Protein AF-R6YP04-F1 (afdb_monomer_lite)

pLDDT: mean 75.12, std 21.47, range [27.53, 94.69]

Radius of gyration: 27.22 Å; chains: 1; bounding box: 65×31×81 Å

Secondary structure (DSSP, 8-state):
------TT--TTTT-----SS----------HHHHHHHHHHHHHHHHHHHHTT---SS---HHHHHHHHHHHHT--HHHHHHHHT--HHHHHHHHTTSSPPPHHHHHHHHHHH---HHHHHHHHHHHHHHHHHH-HHHHHHHHHHHHHHT-

Structure (mmCIF, N/CA/C/O backbone):
data_AF-R6YP04-F1
#
_entry.id   AF-R6YP04-F1
#
lo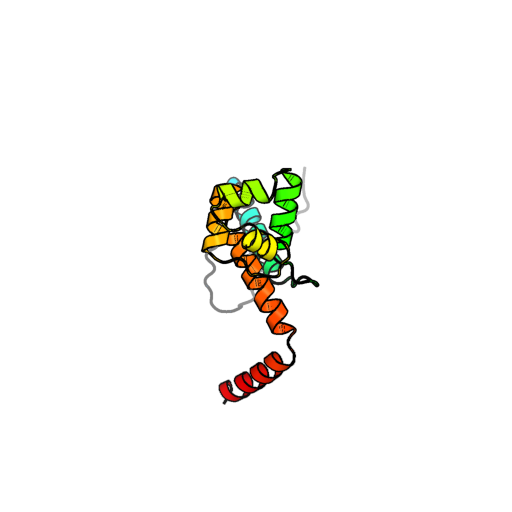op_
_atom_site.group_PDB
_atom_site.id
_atom_site.type_symbol
_atom_site.label_atom_id
_atom_site.label_alt_id
_atom_site.label_comp_id
_atom_site.label_asym_id
_atom_site.label_entity_id
_atom_site.label_seq_id
_atom_site.pdbx_PDB_ins_code
_atom_site.Cartn_x
_atom_site.Cartn_y
_atom_site.Cartn_z
_atom_site.occupancy
_atom_site.B_iso_or_equiv
_atom_site.auth_seq_id
_atom_site.auth_comp_id
_atom_site.auth_asym_id
_atom_site.auth_atom_id
_atom_site.pdbx_PDB_model_num
ATOM 1 N N . MET A 1 1 ? -36.489 -1.020 -59.071 1.00 30.81 1 MET A N 1
ATOM 2 C CA . MET A 1 1 ? -35.971 -0.433 -60.324 1.00 30.81 1 MET A CA 1
ATOM 3 C C . MET A 1 1 ? -34.600 0.175 -60.046 1.00 30.81 1 MET A C 1
ATOM 5 O O . MET A 1 1 ? -34.516 1.124 -59.290 1.00 30.81 1 MET A O 1
ATOM 9 N N . THR A 1 2 ? -33.528 -0.579 -60.293 1.00 27.62 2 THR A N 1
ATOM 10 C CA . THR A 1 2 ? -32.657 -0.498 -61.492 1.00 27.62 2 THR A CA 1
ATOM 11 C C . THR A 1 2 ? -31.482 0.481 -61.328 1.00 27.62 2 THR A C 1
ATOM 13 O O . THR A 1 2 ? -31.638 1.667 -61.558 1.00 27.62 2 THR A O 1
ATOM 16 N N . HIS A 1 3 ? -30.307 -0.091 -61.017 1.00 27.53 3 HIS A N 1
ATOM 17 C CA . HIS A 1 3 ? -29.003 0.137 -61.675 1.00 27.53 3 HIS A CA 1
ATOM 18 C C . HIS A 1 3 ? -28.338 1.518 -61.477 1.00 27.53 3 HIS A C 1
ATOM 20 O O . HIS A 1 3 ? -28.903 2.554 -61.779 1.00 27.53 3 HIS A O 1
ATOM 26 N N . LEU A 1 4 ? -27.086 1.577 -61.016 1.00 34.38 4 LEU A N 1
ATOM 27 C CA . LEU A 1 4 ? -25.935 1.380 -61.903 1.00 34.38 4 LEU A CA 1
ATOM 28 C C . LEU A 1 4 ? -24.802 0.591 -61.234 1.00 34.38 4 LEU A C 1
ATOM 30 O O . LEU A 1 4 ? -24.036 1.084 -60.412 1.00 34.38 4 LEU A O 1
ATOM 34 N N . ILE A 1 5 ? -24.685 -0.650 -61.689 1.00 39.88 5 ILE A N 1
ATOM 35 C CA . ILE A 1 5 ? -23.496 -1.487 -61.603 1.00 39.88 5 ILE A CA 1
ATOM 36 C C . ILE A 1 5 ? -22.453 -0.866 -62.541 1.00 39.88 5 ILE A C 1
ATOM 38 O O . ILE A 1 5 ? -22.710 -0.746 -63.743 1.00 39.88 5 ILE A O 1
ATOM 42 N N . ARG A 1 6 ? -21.263 -0.510 -62.038 1.00 33.97 6 ARG A N 1
ATOM 43 C CA . ARG A 1 6 ? -20.089 -0.383 -62.914 1.00 33.97 6 ARG A CA 1
ATOM 44 C C . ARG A 1 6 ? -19.765 -1.786 -63.430 1.00 33.97 6 ARG A C 1
ATOM 46 O O . ARG A 1 6 ? -19.166 -2.594 -62.729 1.00 33.97 6 ARG A O 1
ATOM 53 N N . LYS A 1 7 ? -20.254 -2.094 -64.635 1.00 39.22 7 LYS A N 1
ATOM 54 C CA . LYS A 1 7 ? -19.917 -3.312 -65.375 1.00 39.22 7 LYS A CA 1
ATOM 55 C C . LYS A 1 7 ? -18.410 -3.330 -65.629 1.00 39.22 7 LYS A C 1
ATOM 57 O O . LYS A 1 7 ? -17.893 -2.385 -66.217 1.00 39.22 7 LYS A O 1
ATOM 62 N N . GLY A 1 8 ? -17.755 -4.423 -65.244 1.00 42.66 8 GLY A N 1
ATOM 63 C CA . GLY A 1 8 ? -16.498 -4.831 -65.873 1.00 42.66 8 GLY A CA 1
ATOM 64 C C . GLY A 1 8 ? -15.267 -5.023 -64.991 1.00 42.66 8 GLY A C 1
ATOM 65 O O . GLY A 1 8 ? -14.195 -5.123 -65.567 1.00 42.66 8 GLY A O 1
ATOM 66 N N . MET A 1 9 ? -15.368 -5.109 -63.660 1.00 38.78 9 MET A N 1
ATOM 67 C CA . MET A 1 9 ? -14.216 -5.519 -62.838 1.00 38.78 9 MET A CA 1
ATOM 68 C C . MET A 1 9 ? -14.432 -6.943 -62.339 1.00 38.78 9 MET A C 1
ATOM 70 O O . MET A 1 9 ? -15.400 -7.222 -61.628 1.00 38.78 9 MET A O 1
ATOM 74 N N . THR A 1 10 ? -13.589 -7.864 -62.801 1.00 39.88 10 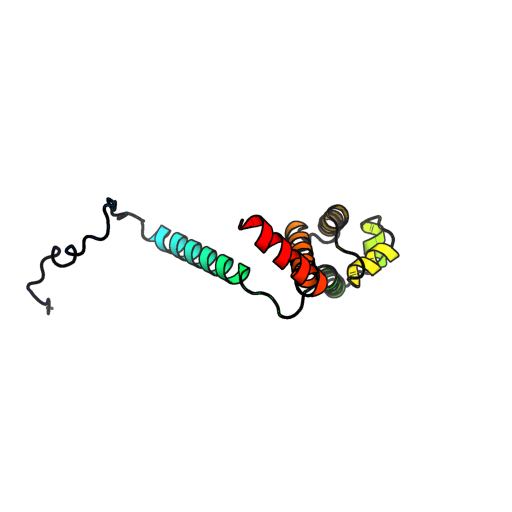THR A N 1
ATOM 75 C CA . THR A 1 10 ? -13.679 -9.264 -62.391 1.00 39.88 10 THR A CA 1
ATOM 76 C C . THR A 1 10 ? -13.115 -9.410 -60.975 1.00 39.88 10 THR A C 1
ATOM 78 O O . THR A 1 10 ? -12.146 -8.732 -60.636 1.00 39.88 10 THR A O 1
ATOM 81 N N . PRO A 1 11 ? -13.663 -10.299 -60.127 1.00 41.78 11 PRO A N 1
ATOM 82 C CA . PRO A 1 11 ? -13.203 -10.477 -58.741 1.00 41.78 11 PRO A CA 1
ATOM 83 C C . PRO A 1 11 ? -11.720 -10.869 -58.569 1.00 41.78 11 PRO A C 1
ATOM 85 O O . PRO A 1 11 ? -11.229 -10.935 -57.446 1.00 41.78 11 PRO A O 1
ATOM 88 N N . CYS A 1 12 ? -10.999 -11.131 -59.661 1.00 38.03 12 CYS A N 1
ATOM 89 C CA . CYS A 1 12 ? -9.583 -11.488 -59.668 1.00 38.03 12 CYS A CA 1
ATOM 90 C C . CYS A 1 12 ? -8.635 -10.276 -59.595 1.00 38.03 12 CYS A C 1
ATOM 92 O O . CYS A 1 12 ? -7.455 -10.459 -59.296 1.00 38.03 12 CYS A O 1
ATOM 94 N N . ASP A 1 13 ? -9.129 -9.050 -59.794 1.00 37.03 13 ASP A N 1
ATOM 95 C CA . ASP A 1 13 ? -8.279 -7.852 -59.896 1.00 37.03 13 ASP A CA 1
ATOM 96 C C . ASP A 1 13 ? -7.665 -7.399 -58.554 1.00 37.03 13 ASP A C 1
ATOM 98 O O . ASP A 1 13 ? -6.743 -6.588 -58.536 1.00 37.03 13 ASP A O 1
ATOM 102 N N . TYR A 1 14 ? -8.105 -7.960 -57.420 1.00 42.84 14 TYR A N 1
ATOM 103 C CA . TYR A 1 14 ? -7.534 -7.656 -56.097 1.00 42.84 14 TYR A CA 1
ATOM 104 C C . TYR A 1 14 ? -6.485 -8.658 -55.598 1.00 42.84 14 TYR A C 1
ATOM 106 O O . TYR A 1 14 ? -5.952 -8.493 -54.501 1.00 42.84 14 TYR A O 1
ATOM 114 N N . ILE A 1 15 ? -6.141 -9.678 -56.392 1.00 39.56 15 ILE A N 1
ATOM 115 C CA . ILE A 1 15 ? -5.141 -10.688 -56.011 1.00 39.56 15 ILE A CA 1
ATOM 116 C C . ILE A 1 15 ? -3.931 -10.617 -56.951 1.00 39.56 15 ILE A C 1
ATOM 118 O O . ILE A 1 15 ? -3.460 -11.619 -57.477 1.00 39.56 15 ILE A O 1
ATOM 122 N N . CYS A 1 16 ? -3.378 -9.422 -57.155 1.00 39.56 16 CYS A N 1
ATOM 123 C CA . CYS A 1 16 ? -2.003 -9.285 -57.633 1.00 39.56 16 CYS A CA 1
ATOM 124 C C . CYS A 1 16 ? -1.216 -8.393 -56.676 1.00 39.56 16 CYS A C 1
ATOM 126 O O . CYS A 1 16 ? -1.018 -7.201 -56.874 1.00 39.56 16 CYS A O 1
ATOM 128 N N . GLY A 1 17 ? -0.800 -9.021 -55.585 1.00 35.31 17 GLY A N 1
ATOM 129 C CA . GLY A 1 17 ? 0.088 -8.462 -54.584 1.00 35.31 17 GLY A CA 1
ATOM 130 C C . GLY A 1 17 ? 0.558 -9.598 -53.697 1.00 35.31 17 GLY A C 1
ATOM 131 O O . GLY A 1 17 ? 0.106 -9.727 -52.565 1.00 35.31 17 GLY A O 1
ATOM 132 N N . LYS A 1 18 ? 1.409 -10.480 -54.238 1.00 44.38 18 LYS A N 1
ATOM 133 C CA . LYS A 1 18 ? 2.114 -11.499 -53.452 1.00 44.38 18 LYS A CA 1
ATOM 134 C C . LYS A 1 18 ? 2.902 -10.800 -52.338 1.00 44.38 18 LYS A C 1
ATOM 136 O O . LYS A 1 18 ? 4.043 -10.406 -52.547 1.00 44.38 18 LYS A O 1
ATOM 141 N N . GLN A 1 19 ? 2.328 -10.699 -51.147 1.00 36.69 19 GLN A N 1
ATOM 142 C CA . GLN A 1 19 ? 3.108 -10.603 -49.922 1.00 36.69 19 GLN A CA 1
ATOM 143 C C . GLN A 1 19 ? 3.126 -11.991 -49.291 1.00 36.69 19 GLN A C 1
ATOM 145 O O . GLN A 1 19 ? 2.153 -12.441 -48.698 1.00 36.69 19 GLN A O 1
ATOM 150 N N . GLY A 1 20 ? 4.238 -12.687 -49.534 1.00 37.84 20 GLY A N 1
ATOM 151 C CA . GLY A 1 20 ? 4.759 -13.761 -48.692 1.00 37.84 20 GLY A CA 1
ATOM 152 C C . GLY A 1 20 ? 3.798 -14.885 -48.313 1.00 37.84 20 GLY A C 1
ATOM 153 O O . GLY A 1 20 ? 3.312 -14.906 -47.196 1.00 37.84 20 GLY A O 1
ATOM 154 N N . GLY A 1 21 ? 3.624 -15.870 -49.198 1.00 35.62 21 GLY A N 1
ATOM 155 C CA . GLY A 1 21 ? 3.652 -17.299 -48.835 1.00 35.62 21 GLY A CA 1
ATOM 156 C C . GLY A 1 21 ? 2.749 -17.852 -47.720 1.00 35.62 21 GLY A C 1
ATOM 157 O O . GLY A 1 21 ? 2.973 -18.991 -47.324 1.00 35.62 21 GLY A O 1
ATOM 158 N N . VAL A 1 22 ? 1.746 -17.134 -47.219 1.00 35.97 22 VAL A N 1
ATOM 159 C CA . VAL A 1 22 ? 0.785 -17.670 -46.247 1.00 35.97 22 VAL A CA 1
ATOM 160 C C . VAL A 1 22 ? -0.527 -18.004 -46.947 1.00 35.97 22 VAL A C 1
ATOM 162 O O . VAL A 1 22 ? -1.176 -17.161 -47.566 1.00 35.97 22 VAL A O 1
ATOM 165 N N . ARG A 1 23 ? -0.911 -19.280 -46.881 1.00 32.84 23 ARG A N 1
ATOM 166 C CA . ARG A 1 23 ? -2.220 -19.765 -47.321 1.00 32.84 23 ARG A CA 1
ATOM 167 C C . ARG A 1 23 ? -3.271 -19.180 -46.379 1.00 32.84 23 ARG A C 1
ATOM 169 O O . ARG A 1 23 ? -3.446 -19.676 -45.271 1.00 32.84 23 ARG A O 1
ATOM 176 N N . TRP A 1 24 ? -3.948 -18.120 -46.805 1.00 36.69 24 TRP A N 1
ATOM 177 C CA . TRP A 1 24 ? -5.098 -17.590 -46.080 1.00 36.69 24 TRP A CA 1
ATOM 178 C C . TRP A 1 24 ? -6.276 -18.542 -46.282 1.00 36.69 24 TRP A C 1
ATOM 180 O O . TRP A 1 24 ? -6.877 -18.582 -47.354 1.00 36.69 24 TRP A O 1
ATOM 190 N N . SER A 1 25 ? -6.601 -19.333 -45.262 1.00 35.09 25 SER A N 1
ATOM 191 C CA . SER A 1 25 ? -7.936 -19.916 -45.169 1.00 35.09 25 SER A CA 1
ATOM 192 C C . SER A 1 25 ? -8.897 -18.764 -44.905 1.00 35.09 25 SER A C 1
ATOM 194 O O . SER A 1 25 ? -8.838 -18.130 -43.853 1.00 35.09 25 SER A O 1
ATOM 196 N N . PHE A 1 26 ? -9.728 -18.452 -45.896 1.00 38.81 26 PHE A N 1
ATOM 197 C CA . PHE A 1 26 ? -10.812 -17.488 -45.776 1.00 38.81 26 PHE A CA 1
ATOM 198 C C . PHE A 1 26 ? -11.734 -17.988 -44.652 1.00 38.81 26 PHE A C 1
ATOM 200 O O . PHE A 1 26 ? -12.423 -18.991 -44.815 1.00 38.81 26 PHE A O 1
ATOM 207 N N . ILE A 1 27 ? -11.693 -17.353 -43.476 1.00 45.25 27 ILE A N 1
ATOM 208 C CA . ILE A 1 27 ? -12.643 -17.615 -42.387 1.00 45.25 27 ILE A CA 1
ATOM 209 C C . ILE A 1 27 ? -13.961 -16.935 -42.786 1.00 45.25 27 ILE A C 1
ATOM 211 O O . ILE A 1 27 ? -14.367 -15.939 -42.198 1.00 45.25 27 ILE A O 1
ATOM 215 N N . THR A 1 28 ? -14.603 -17.401 -43.854 1.00 50.16 28 THR A N 1
ATOM 216 C CA . THR A 1 28 ? -16.004 -17.075 -44.129 1.00 50.16 28 THR A CA 1
ATOM 217 C C . THR A 1 28 ? -16.821 -18.209 -43.572 1.00 50.16 28 THR A C 1
ATOM 219 O O . THR A 1 28 ? -16.953 -19.223 -44.238 1.00 50.16 28 THR A O 1
ATOM 222 N N . ASP A 1 29 ? -17.198 -18.067 -42.304 1.00 55.16 29 ASP A N 1
ATOM 223 C CA . ASP A 1 29 ? -18.457 -18.539 -41.710 1.00 55.16 29 ASP A CA 1
ATOM 224 C C . ASP A 1 29 ? -18.402 -18.233 -40.206 1.00 55.16 29 ASP A C 1
ATOM 226 O O . ASP A 1 29 ? -18.456 -19.107 -39.340 1.00 55.16 29 ASP A O 1
ATOM 230 N N . ILE A 1 30 ? -18.220 -16.951 -39.874 1.00 52.31 30 ILE A N 1
ATOM 231 C CA . ILE A 1 30 ? -18.537 -16.469 -38.530 1.00 52.31 30 ILE A CA 1
ATOM 232 C C . ILE A 1 30 ? -19.999 -16.029 -38.616 1.00 52.31 30 ILE A C 1
ATOM 234 O O . ILE A 1 30 ? -20.275 -15.065 -39.332 1.00 52.31 30 ILE A O 1
ATOM 238 N N . PRO A 1 31 ? -20.936 -16.732 -37.961 1.00 60.09 31 PRO A N 1
ATOM 239 C CA . PRO A 1 31 ? -22.339 -16.354 -38.017 1.00 60.09 31 PRO A CA 1
ATOM 240 C C . PRO A 1 31 ? -22.503 -14.961 -37.379 1.00 60.09 31 PRO A C 1
ATOM 242 O O . PRO A 1 31 ? -21.755 -14.600 -36.462 1.00 60.09 31 PRO A O 1
ATOM 245 N N . GLU A 1 32 ? -23.396 -14.131 -37.931 1.00 60.06 32 GLU A N 1
ATOM 246 C CA . GLU A 1 32 ? -23.495 -12.693 -37.608 1.00 60.06 32 GLU A CA 1
ATOM 247 C C . GLU A 1 32 ? 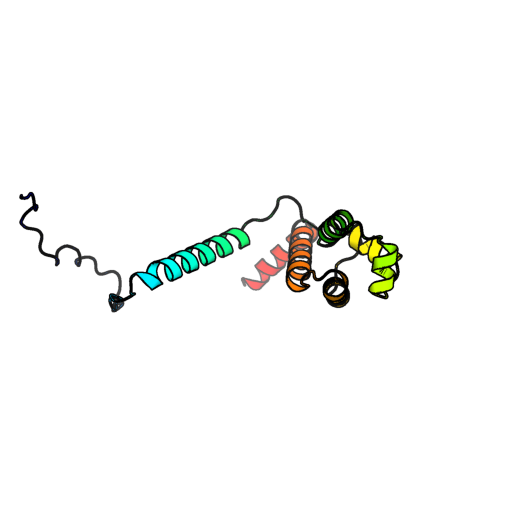-23.682 -12.425 -36.100 1.00 60.06 32 GLU A C 1
ATOM 249 O O . GLU A 1 32 ? -23.207 -11.411 -35.582 1.00 60.06 32 GLU A O 1
ATOM 254 N N . ASP A 1 33 ? -24.262 -13.381 -35.366 1.00 62.91 33 ASP A N 1
ATOM 255 C CA . ASP A 1 33 ? -24.427 -13.371 -33.907 1.00 62.91 33 ASP A CA 1
ATOM 256 C C . ASP A 1 33 ? -23.093 -13.382 -33.137 1.00 62.91 33 ASP A C 1
ATOM 258 O O . ASP A 1 33 ? -23.001 -12.817 -32.046 1.00 62.91 33 ASP A O 1
ATOM 262 N N . LYS A 1 34 ? -22.030 -13.963 -33.707 1.00 57.81 34 LYS A N 1
ATOM 263 C CA . LYS A 1 34 ? -20.695 -14.046 -33.085 1.00 57.81 34 LYS A CA 1
ATOM 264 C C . LYS A 1 34 ? -19.756 -12.921 -33.502 1.00 57.81 34 LYS A C 1
ATOM 266 O O . LYS A 1 34 ? -18.743 -12.701 -32.830 1.00 57.81 34 LYS A O 1
ATOM 271 N N . VAL A 1 35 ? -20.076 -12.183 -34.566 1.00 62.66 35 VAL A N 1
ATOM 272 C CA . VAL A 1 35 ? -19.261 -11.057 -35.055 1.00 62.66 35 VAL A CA 1
ATOM 273 C C . VAL A 1 35 ? -19.182 -9.957 -33.998 1.00 62.66 35 VAL A C 1
ATOM 275 O O . VAL A 1 35 ? -18.092 -9.471 -33.699 1.00 62.66 35 VAL A O 1
ATOM 278 N N . LEU A 1 36 ? -20.304 -9.633 -33.347 1.00 61.59 36 LEU A N 1
ATOM 279 C CA . LEU A 1 36 ? -20.355 -8.654 -32.253 1.00 61.59 36 LEU A CA 1
ATOM 280 C C . LEU A 1 36 ? -19.556 -9.113 -31.021 1.00 61.59 36 LEU A C 1
ATOM 282 O O . LEU A 1 36 ? -18.872 -8.308 -30.381 1.00 61.59 36 LEU A O 1
ATOM 286 N N . THR A 1 37 ? -19.572 -10.411 -30.703 1.00 62.56 37 THR A N 1
ATOM 287 C CA . THR A 1 37 ? -18.788 -10.983 -29.595 1.00 62.56 37 THR A CA 1
ATOM 288 C C . THR A 1 37 ? -17.288 -10.955 -29.885 1.00 62.56 37 THR A C 1
ATOM 290 O O . THR A 1 37 ? -16.484 -10.674 -29.001 1.00 62.56 37 THR A O 1
ATOM 293 N N . LEU A 1 38 ? -16.886 -11.209 -31.130 1.00 63.41 38 LEU A N 1
ATOM 294 C CA . LEU A 1 38 ? -15.486 -11.136 -31.538 1.00 63.41 38 LEU A CA 1
ATOM 295 C C . LEU A 1 38 ? -14.996 -9.688 -31.602 1.00 63.41 38 LEU A C 1
ATOM 297 O O . LEU A 1 38 ? -13.957 -9.395 -31.017 1.00 63.41 38 LEU A O 1
ATOM 301 N N . HIS A 1 39 ? -15.754 -8.770 -32.211 1.00 64.00 39 HIS A N 1
ATOM 302 C CA . HIS A 1 39 ? -15.427 -7.338 -32.229 1.00 64.00 39 HIS A CA 1
ATOM 303 C C . HIS A 1 39 ? -15.273 -6.768 -30.817 1.00 64.00 39 HIS A C 1
ATOM 305 O O . HIS A 1 39 ? -14.266 -6.128 -30.523 1.00 64.00 39 HIS A O 1
ATOM 311 N N . SER A 1 40 ? -16.219 -7.045 -29.915 1.00 63.16 40 SER A N 1
ATOM 312 C CA . SER A 1 40 ? -16.119 -6.603 -28.517 1.00 63.16 40 SER A CA 1
ATOM 313 C C . SER A 1 40 ? -14.915 -7.216 -27.792 1.00 63.16 40 SER A C 1
ATOM 315 O O . SER A 1 40 ? -14.241 -6.523 -27.031 1.00 63.16 40 SER A O 1
ATOM 317 N N . LYS A 1 41 ? -14.565 -8.479 -28.070 1.00 67.75 41 LYS A N 1
ATOM 318 C CA . LYS A 1 41 ? -13.371 -9.135 -27.513 1.00 67.75 41 LYS A CA 1
ATOM 319 C C . LYS A 1 41 ? -12.064 -8.530 -28.041 1.00 67.75 41 LYS A C 1
ATOM 321 O O . LYS A 1 41 ? -11.132 -8.343 -27.260 1.00 67.75 41 LYS A O 1
ATOM 326 N N . PHE A 1 42 ? -11.999 -8.193 -29.330 1.00 68.06 42 PHE A N 1
ATOM 327 C CA . PHE A 1 42 ? -10.858 -7.499 -29.938 1.00 68.06 42 PHE A CA 1
ATOM 328 C C . PHE A 1 42 ? -10.695 -6.084 -29.378 1.00 68.06 42 PHE A C 1
ATOM 330 O O . PHE A 1 42 ? -9.608 -5.740 -28.917 1.00 68.06 42 PHE A O 1
ATOM 337 N N . ILE A 1 43 ? -11.783 -5.313 -29.303 1.00 67.38 43 ILE A N 1
ATOM 338 C CA . ILE A 1 43 ? -11.775 -3.971 -28.709 1.00 67.38 43 ILE A CA 1
ATOM 339 C C . ILE A 1 43 ? -11.343 -4.037 -27.237 1.00 67.38 43 ILE A C 1
ATOM 341 O O . ILE A 1 43 ? -10.472 -3.276 -26.816 1.00 67.38 43 ILE A O 1
ATOM 345 N N . ASN A 1 44 ? -11.853 -4.992 -26.453 1.00 66.25 44 ASN A N 1
ATOM 346 C CA . ASN A 1 44 ? -11.427 -5.165 -25.062 1.00 66.25 44 ASN A CA 1
ATOM 347 C C . ASN A 1 44 ? -9.948 -5.566 -24.935 1.00 66.25 44 ASN A C 1
ATOM 349 O O . ASN A 1 44 ? -9.282 -5.130 -23.994 1.00 66.25 44 ASN A O 1
ATOM 353 N N . MET A 1 45 ? -9.405 -6.362 -25.861 1.00 60.28 45 MET A N 1
ATOM 354 C CA . MET A 1 45 ? -7.973 -6.685 -25.885 1.00 60.28 45 MET A CA 1
ATOM 355 C C . MET A 1 45 ? -7.109 -5.460 -26.201 1.00 60.28 45 MET A C 1
ATOM 357 O O . MET A 1 45 ? -6.117 -5.224 -25.512 1.00 60.28 45 MET A O 1
ATOM 361 N N . GLU A 1 46 ? -7.484 -4.651 -27.191 1.00 61.41 46 GLU A N 1
ATOM 362 C CA . GLU A 1 46 ? -6.742 -3.438 -27.553 1.00 61.41 46 GLU A CA 1
ATOM 363 C C . GLU A 1 46 ? -6.814 -2.365 -26.463 1.00 61.41 46 GLU A C 1
ATOM 365 O O . GLU A 1 46 ? -5.797 -1.750 -26.130 1.00 61.41 46 GLU A O 1
ATOM 370 N N . ILE A 1 47 ? -7.982 -2.186 -25.840 1.00 64.50 47 ILE A N 1
ATOM 371 C CA . ILE A 1 47 ? -8.156 -1.279 -24.701 1.00 64.50 47 ILE A CA 1
ATOM 372 C C . ILE A 1 47 ? -7.284 -1.724 -23.525 1.00 64.50 47 ILE A C 1
ATOM 374 O O . ILE A 1 47 ? -6.597 -0.891 -22.932 1.00 64.50 47 ILE A O 1
ATOM 378 N N . ASN A 1 48 ? -7.263 -3.020 -23.194 1.00 60.56 48 ASN A N 1
ATOM 379 C CA . ASN A 1 48 ? -6.402 -3.531 -22.126 1.00 60.56 48 ASN A CA 1
ATOM 380 C C . ASN A 1 48 ? -4.919 -3.322 -22.451 1.00 60.56 48 ASN A C 1
ATOM 382 O O . ASN A 1 48 ? -4.185 -2.799 -21.616 1.00 60.56 48 ASN A O 1
ATOM 386 N N . LYS A 1 49 ? -4.499 -3.606 -23.689 1.00 57.88 49 LYS A N 1
ATOM 387 C CA . LYS A 1 49 ? -3.123 -3.378 -24.154 1.00 57.88 49 LYS A CA 1
ATOM 388 C C . LYS A 1 49 ? -2.712 -1.903 -24.074 1.00 57.88 49 LYS A C 1
ATOM 390 O O . LYS A 1 49 ? -1.579 -1.597 -23.711 1.00 57.88 49 LYS A O 1
ATOM 395 N N . LYS A 1 50 ? -3.627 -0.976 -24.375 1.00 54.03 50 LYS A N 1
ATOM 396 C CA . LYS A 1 50 ? -3.374 0.469 -24.279 1.00 54.03 50 LYS A CA 1
ATOM 397 C C . LYS A 1 50 ? -3.333 0.956 -22.826 1.00 54.03 50 LYS A C 1
ATOM 399 O O . LYS A 1 50 ? -2.486 1.781 -22.499 1.00 54.03 50 LYS A O 1
ATOM 404 N N . LYS A 1 51 ? -4.176 0.406 -21.942 1.00 57.41 51 LYS A N 1
ATOM 405 C CA . LYS A 1 51 ? -4.141 0.677 -20.491 1.00 57.41 51 LYS A CA 1
ATOM 406 C C . LYS A 1 51 ? -2.827 0.239 -19.835 1.00 57.41 51 LYS A C 1
ATOM 408 O O . LYS A 1 51 ? -2.411 0.859 -18.862 1.00 57.41 51 LYS A O 1
ATOM 413 N N . GLU A 1 52 ? -2.157 -0.788 -20.358 1.00 57.31 52 GLU A N 1
ATOM 414 C CA . GLU A 1 52 ? -0.881 -1.265 -19.803 1.00 57.31 52 GLU A CA 1
ATOM 415 C C . GLU A 1 52 ? 0.309 -0.325 -20.083 1.00 57.31 52 GLU A C 1
ATOM 417 O O . GLU A 1 52 ? 1.306 -0.392 -19.369 1.00 57.31 52 GLU A O 1
ATOM 422 N N . ASN A 1 53 ? 0.196 0.589 -21.057 1.00 56.91 53 ASN A N 1
ATOM 423 C CA . ASN A 1 53 ? 1.269 1.516 -21.454 1.00 56.91 53 ASN A CA 1
ATOM 424 C C . ASN A 1 53 ? 1.101 2.954 -20.932 1.00 56.91 53 ASN A C 1
ATOM 426 O O . ASN A 1 53 ? 1.903 3.827 -21.256 1.00 56.91 53 ASN A O 1
ATOM 430 N N . LEU A 1 54 ? 0.069 3.221 -20.131 1.00 64.56 54 LEU A N 1
ATOM 431 C CA . LEU A 1 54 ? -0.123 4.523 -19.498 1.00 64.56 54 LEU A CA 1
ATOM 432 C C . LEU A 1 54 ? 0.608 4.529 -18.154 1.00 64.56 54 LEU A C 1
ATOM 434 O O . LEU A 1 54 ? 0.170 3.894 -17.194 1.00 64.56 54 LEU A O 1
ATOM 438 N N . THR A 1 55 ? 1.736 5.233 -18.081 1.00 64.31 55 THR A N 1
ATOM 439 C CA . THR A 1 55 ? 2.390 5.534 -16.805 1.00 64.31 55 THR A CA 1
ATOM 440 C C . THR A 1 55 ? 1.697 6.742 -16.174 1.00 64.31 55 THR A C 1
ATOM 442 O O . THR A 1 55 ? 1.772 7.827 -16.758 1.00 64.31 55 THR A O 1
ATOM 445 N N . PRO A 1 56 ? 0.994 6.592 -15.036 1.00 66.19 56 PRO A N 1
ATOM 446 C CA . PRO A 1 56 ? 0.444 7.736 -14.319 1.00 66.19 56 PRO A CA 1
ATOM 447 C C . PRO A 1 56 ? 1.572 8.692 -13.911 1.00 66.19 56 PRO A C 1
ATOM 449 O O . PRO A 1 56 ? 2.680 8.256 -13.609 1.00 66.19 56 PRO A O 1
ATOM 452 N N . ALA A 1 57 ? 1.283 9.995 -13.924 1.00 66.81 57 ALA A N 1
ATOM 453 C CA . ALA A 1 57 ? 2.249 11.029 -13.548 1.00 66.81 57 ALA A CA 1
ATOM 454 C C . ALA A 1 57 ? 2.616 10.986 -12.055 1.00 66.81 57 ALA A C 1
ATOM 456 O O . ALA A 1 57 ? 3.669 11.486 -11.677 1.00 66.81 57 ALA A O 1
ATOM 457 N N . PHE A 1 58 ? 1.757 10.379 -11.229 1.00 73.62 58 PHE A N 1
ATOM 458 C CA . PHE A 1 58 ? 1.973 10.189 -9.801 1.00 73.62 58 PHE A CA 1
ATOM 459 C C . PHE A 1 58 ? 1.816 8.706 -9.444 1.00 73.62 58 PHE A C 1
ATOM 461 O O . PHE A 1 58 ? 0.811 8.096 -9.832 1.00 73.62 58 PHE A O 1
ATOM 468 N N . PRO A 1 59 ? 2.779 8.112 -8.718 1.00 77.62 59 PRO A N 1
ATOM 469 C CA . PRO A 1 59 ? 2.678 6.734 -8.272 1.00 77.62 59 PRO A CA 1
ATOM 470 C C . PRO A 1 59 ? 1.622 6.628 -7.167 1.00 77.62 59 PRO A C 1
ATOM 472 O O . PRO A 1 59 ? 1.821 7.093 -6.050 1.00 77.62 59 PRO A O 1
ATOM 475 N N . THR A 1 60 ? 0.486 6.002 -7.474 1.00 84.38 60 THR A N 1
ATOM 476 C CA . THR A 1 60 ? -0.590 5.773 -6.498 1.00 84.38 60 THR A CA 1
ATOM 477 C C . THR A 1 60 ? -0.255 4.588 -5.600 1.00 84.38 60 THR A C 1
ATOM 479 O O . THR A 1 60 ? -0.029 3.477 -6.092 1.00 84.38 60 THR A O 1
ATOM 482 N N . HIS A 1 61 ? -0.254 4.804 -4.286 1.00 88.38 61 HIS A N 1
ATOM 483 C CA . HIS A 1 61 ? -0.063 3.725 -3.322 1.00 88.38 61 HIS A CA 1
ATOM 484 C C . HIS A 1 61 ? -1.400 3.008 -3.055 1.00 88.38 61 HIS A C 1
ATOM 486 O O . HIS A 1 61 ? -2.416 3.674 -2.851 1.00 88.38 61 HIS A O 1
ATOM 492 N N . PRO A 1 62 ? -1.447 1.662 -2.984 1.00 90.75 62 PRO A N 1
ATOM 493 C CA . PRO A 1 62 ? -2.693 0.935 -2.700 1.00 90.75 62 PRO A CA 1
ATOM 494 C C . PRO A 1 62 ? -3.325 1.300 -1.352 1.00 90.75 62 PRO A C 1
ATOM 496 O O . PRO A 1 62 ? -4.537 1.207 -1.196 1.00 90.75 62 PRO A O 1
ATOM 499 N N . GLY A 1 63 ? -2.515 1.747 -0.392 1.00 91.81 63 GLY A N 1
ATOM 500 C CA . GLY A 1 63 ? -2.980 2.241 0.906 1.00 91.81 63 GLY A CA 1
ATOM 501 C C . GLY A 1 63 ? -3.892 3.468 0.829 1.00 91.81 63 GLY A C 1
ATOM 502 O O . GLY A 1 63 ? -4.830 3.552 1.615 1.00 91.81 63 GLY A O 1
ATOM 503 N N . GLU A 1 64 ? -3.669 4.368 -0.133 1.00 90.31 64 GLU A N 1
ATOM 504 C CA . GLU A 1 64 ? -4.535 5.541 -0.337 1.00 90.31 64 GLU A CA 1
ATOM 505 C C . GLU A 1 64 ? -5.911 5.106 -0.848 1.00 90.31 64 GLU A C 1
ATOM 507 O O . GLU A 1 64 ? -6.930 5.515 -0.306 1.00 90.31 64 GLU A O 1
ATOM 512 N N . ILE A 1 65 ? -5.946 4.166 -1.797 1.00 91.06 65 ILE A N 1
ATOM 513 C CA . ILE A 1 65 ? -7.203 3.602 -2.311 1.00 91.06 65 ILE A CA 1
ATOM 514 C C . ILE A 1 65 ? -7.980 2.882 -1.206 1.00 91.06 65 ILE A C 1
ATOM 516 O O . ILE A 1 65 ? -9.197 3.013 -1.100 1.00 91.06 65 ILE A O 1
ATOM 520 N N . LEU A 1 66 ? -7.283 2.114 -0.365 1.00 91.25 66 LEU A N 1
ATOM 521 C CA . LEU A 1 66 ? -7.911 1.433 0.767 1.00 91.25 66 LEU A CA 1
ATOM 522 C C . LEU A 1 66 ? -8.490 2.427 1.774 1.00 91.25 66 LEU A C 1
ATOM 524 O O . LEU A 1 66 ? -9.547 2.166 2.343 1.00 91.25 66 LEU A O 1
ATOM 528 N N . LYS A 1 67 ? -7.820 3.560 1.990 1.00 92.12 67 LYS A N 1
ATOM 529 C CA . LYS A 1 67 ? -8.319 4.624 2.858 1.00 92.12 67 LYS A CA 1
ATOM 530 C C . LYS A 1 67 ? -9.615 5.219 2.303 1.00 92.12 67 LYS A C 1
ATOM 532 O O . LYS A 1 67 ? -10.587 5.293 3.049 1.00 92.12 67 LYS A O 1
ATOM 537 N N . ASP A 1 68 ? -9.647 5.538 1.012 1.00 91.19 68 ASP A N 1
ATOM 538 C CA . ASP A 1 68 ? -10.841 6.069 0.345 1.00 91.19 68 ASP A CA 1
ATOM 539 C C . ASP A 1 68 ? -12.022 5.085 0.428 1.00 91.19 68 ASP A C 1
ATOM 541 O O . ASP A 1 68 ? -13.152 5.482 0.702 1.00 91.19 68 ASP A O 1
ATOM 545 N N . GLU A 1 69 ? -11.766 3.783 0.269 1.00 91.25 69 GLU A N 1
ATOM 546 C CA . GLU A 1 69 ? -12.792 2.738 0.385 1.00 91.25 69 GLU A CA 1
ATOM 547 C C . GLU A 1 69 ? -13.356 2.628 1.814 1.00 91.25 69 GLU A C 1
ATOM 549 O O . GLU A 1 69 ? -14.562 2.452 2.011 1.00 91.25 69 GLU A O 1
ATOM 554 N N . ILE A 1 70 ? -12.494 2.739 2.830 1.00 91.56 70 ILE A N 1
ATOM 555 C CA . ILE A 1 70 ? -12.897 2.714 4.244 1.00 91.56 70 ILE A CA 1
ATOM 556 C C . ILE A 1 70 ? -13.741 3.945 4.583 1.00 91.56 70 ILE A C 1
ATOM 558 O O . ILE A 1 70 ? -14.773 3.814 5.247 1.00 91.56 70 ILE A O 1
ATOM 562 N N . GLU A 1 71 ? -13.323 5.122 4.110 1.00 91.75 71 GLU A N 1
ATOM 563 C CA . GLU A 1 71 ? -14.049 6.382 4.285 1.00 91.75 71 GLU A CA 1
ATOM 564 C C . GLU A 1 71 ? -15.406 6.344 3.574 1.00 91.75 71 GLU A C 1
ATOM 566 O O . GLU A 1 71 ? -16.419 6.701 4.175 1.00 91.75 71 GLU A O 1
ATOM 571 N N . TYR A 1 72 ? -15.459 5.814 2.347 1.00 91.88 72 TYR A N 1
ATOM 572 C CA . TYR A 1 72 ? -16.698 5.642 1.588 1.00 91.88 72 TYR A CA 1
ATOM 573 C C . TYR A 1 72 ? -17.710 4.738 2.306 1.00 91.88 72 TYR A C 1
ATOM 575 O O . TYR A 1 72 ? -18.907 5.025 2.325 1.00 91.88 72 TYR A O 1
ATOM 583 N N . ARG A 1 73 ? -17.240 3.656 2.939 1.00 90.56 73 ARG A N 1
ATOM 584 C CA . ARG A 1 73 ? -18.093 2.728 3.701 1.00 90.56 73 ARG A CA 1
ATOM 585 C C . ARG A 1 73 ? -18.417 3.207 5.117 1.00 90.56 73 ARG A C 1
ATOM 587 O O . ARG A 1 73 ? -19.231 2.573 5.785 1.00 90.56 73 ARG A O 1
ATOM 594 N N . GLY A 1 74 ? -17.775 4.275 5.593 1.00 91.44 74 GLY A N 1
ATOM 595 C CA . GLY A 1 74 ? -17.941 4.783 6.956 1.00 91.44 74 GLY A CA 1
ATOM 596 C C . GLY A 1 74 ? -17.460 3.811 8.039 1.00 91.44 74 GLY A C 1
ATOM 597 O O . GLY A 1 74 ? -17.996 3.810 9.147 1.00 91.44 74 GLY A O 1
ATOM 598 N N . ILE A 1 75 ? -16.483 2.952 7.731 1.00 90.75 75 ILE A N 1
ATOM 599 C CA . ILE A 1 75 ? -15.958 1.966 8.684 1.00 90.75 75 ILE A CA 1
ATOM 600 C C . ILE A 1 75 ? -14.858 2.618 9.529 1.00 90.75 75 ILE A C 1
ATOM 602 O O . ILE A 1 75 ? -13.944 3.256 9.012 1.00 90.75 75 ILE A O 1
ATOM 606 N N . SER A 1 76 ? -14.906 2.424 10.847 1.00 92.88 76 SER A N 1
ATOM 607 C CA . SER A 1 76 ? -13.824 2.842 11.744 1.00 92.88 76 SER A CA 1
ATOM 608 C C . SER A 1 76 ? -12.565 2.002 11.500 1.00 92.88 76 SER A C 1
ATOM 610 O O . SER A 1 76 ? -12.608 0.771 11.464 1.00 92.88 76 SER A O 1
ATOM 612 N N . GLN A 1 77 ? -11.409 2.662 11.376 1.00 92.31 77 GLN A N 1
ATOM 613 C CA . GLN A 1 77 ? -10.118 1.987 11.191 1.00 92.31 77 GLN A CA 1
ATOM 614 C C . GLN A 1 77 ? -9.772 1.050 12.360 1.00 92.31 77 GLN A C 1
ATOM 616 O O . GLN A 1 77 ? -9.114 0.033 12.156 1.00 92.31 77 GLN A O 1
ATOM 621 N N . ARG A 1 78 ? -10.213 1.369 13.586 1.00 92.50 78 ARG A N 1
ATOM 622 C CA . ARG A 1 78 ? -9.992 0.505 14.758 1.00 92.50 78 ARG A CA 1
ATOM 623 C C . ARG A 1 78 ? -10.773 -0.794 14.633 1.00 92.50 78 ARG A C 1
ATOM 625 O O . ARG A 1 78 ? -10.186 -1.862 14.744 1.00 92.50 78 ARG A O 1
ATOM 632 N N . ASP A 1 79 ? -12.050 -0.689 14.299 1.00 92.25 79 ASP A N 1
ATOM 633 C CA . ASP A 1 79 ? -12.947 -1.829 14.127 1.00 92.25 79 ASP A CA 1
ATOM 634 C C . ASP A 1 79 ? -12.459 -2.726 12.983 1.00 92.25 79 ASP A C 1
ATOM 636 O O . ASP A 1 79 ? -12.528 -3.951 13.062 1.00 92.25 79 ASP A O 1
ATOM 640 N N . LEU A 1 80 ? -11.929 -2.122 11.914 1.00 92.69 80 LEU A N 1
ATOM 641 C CA . LEU A 1 80 ? -11.320 -2.863 10.815 1.00 92.69 80 LEU A CA 1
ATOM 642 C C . LEU A 1 80 ? -10.053 -3.607 11.262 1.00 92.69 80 LEU A C 1
ATOM 644 O O . LEU A 1 80 ? -9.896 -4.783 10.937 1.00 92.69 80 LEU A O 1
ATOM 648 N N . ALA A 1 81 ? -9.173 -2.951 1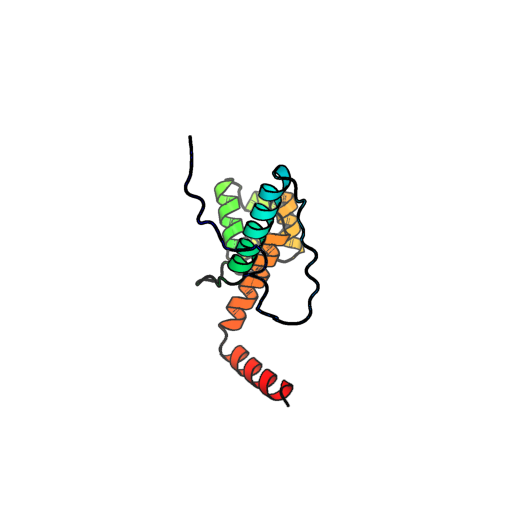2.023 1.00 94.25 81 ALA A N 1
ATOM 649 C CA . ALA A 1 81 ? -7.963 -3.573 12.555 1.00 94.25 81 ALA A CA 1
ATOM 650 C C . ALA A 1 81 ? -8.290 -4.768 13.466 1.00 94.25 81 ALA A C 1
ATOM 652 O O . ALA A 1 81 ? -7.666 -5.822 13.335 1.00 94.25 81 ALA A O 1
ATOM 653 N N . GLU A 1 82 ? -9.305 -4.631 14.324 1.00 92.94 82 GLU A N 1
ATOM 654 C CA . GLU A 1 82 ? -9.797 -5.707 15.190 1.00 92.94 82 GLU A CA 1
ATOM 655 C C . GLU A 1 82 ? -10.355 -6.882 14.381 1.00 92.94 82 GLU A C 1
ATOM 657 O O . GLU A 1 82 ? -9.962 -8.024 14.615 1.00 92.94 82 GLU A O 1
ATOM 662 N N . LYS A 1 83 ? -11.197 -6.617 13.372 1.00 91.69 83 LYS A N 1
ATOM 663 C CA . LYS A 1 83 ? -11.748 -7.658 12.484 1.00 91.69 83 LYS A CA 1
ATOM 664 C C . LYS A 1 83 ? -10.671 -8.408 11.703 1.00 91.69 83 LYS A C 1
ATOM 666 O O . LYS A 1 83 ? -10.793 -9.609 11.488 1.00 91.69 83 LYS A O 1
ATOM 671 N N . MET A 1 84 ? -9.627 -7.705 11.271 1.00 91.81 84 MET A N 1
ATOM 672 C CA . MET A 1 84 ? -8.499 -8.287 10.540 1.00 91.81 84 MET A CA 1
ATOM 673 C C . MET A 1 84 ? -7.465 -8.954 11.462 1.00 91.81 84 MET A C 1
ATOM 675 O O . MET A 1 84 ? -6.574 -9.643 10.968 1.00 91.81 84 MET A O 1
ATOM 679 N N . GLY A 1 85 ? -7.537 -8.739 12.780 1.00 93.12 85 GLY A N 1
ATOM 680 C CA . GLY A 1 85 ? -6.551 -9.243 13.737 1.00 93.12 85 GLY A CA 1
ATOM 681 C C . GLY A 1 85 ? -5.159 -8.616 13.585 1.00 93.12 85 GLY A C 1
ATOM 682 O O . GLY A 1 85 ? -4.157 -9.258 13.900 1.00 93.12 85 GLY A O 1
ATOM 683 N N . ILE A 1 86 ? -5.071 -7.381 13.081 1.00 92.81 86 ILE A N 1
ATOM 684 C CA . ILE A 1 86 ? -3.805 -6.653 12.910 1.00 92.81 86 ILE A CA 1
ATOM 685 C C . ILE A 1 86 ? -3.704 -5.492 13.895 1.00 92.81 86 ILE A C 1
ATOM 687 O O . ILE A 1 86 ? -4.700 -4.907 14.310 1.00 92.81 86 ILE A O 1
ATOM 691 N N . ALA A 1 87 ? -2.477 -5.115 14.252 1.00 94.31 87 ALA A N 1
ATOM 692 C CA . ALA A 1 87 ? -2.261 -3.937 15.081 1.00 94.31 87 ALA A CA 1
ATOM 693 C C . ALA A 1 87 ? -2.763 -2.671 14.364 1.00 94.31 87 ALA A C 1
ATOM 695 O O . ALA A 1 87 ? -2.448 -2.447 13.193 1.00 94.31 87 ALA A O 1
ATOM 696 N N . TYR A 1 88 ? -3.469 -1.802 15.091 1.00 94.12 88 TYR A N 1
ATOM 697 C CA . TYR A 1 88 ? -3.949 -0.518 14.567 1.00 94.12 88 TYR A CA 1
ATOM 698 C C . TYR A 1 88 ? -2.818 0.333 13.969 1.00 94.12 88 TYR A C 1
ATOM 700 O O . TYR A 1 88 ? -2.989 0.954 12.924 1.00 94.12 88 TYR A O 1
ATOM 708 N N . SER A 1 89 ? -1.635 0.320 14.594 1.00 94.69 89 SER A N 1
ATOM 709 C CA . SER A 1 89 ? -0.446 1.007 14.077 1.00 94.69 89 SER A CA 1
ATOM 710 C C . SER A 1 89 ? -0.041 0.496 12.695 1.00 94.69 89 SER A C 1
ATOM 712 O O . SER A 1 89 ? 0.203 1.298 11.798 1.00 94.69 89 SER A O 1
ATOM 714 N N . ALA A 1 90 ? -0.036 -0.825 12.502 1.00 92.94 90 ALA A N 1
ATOM 715 C CA . ALA A 1 90 ? 0.303 -1.442 11.227 1.00 92.94 90 ALA A CA 1
ATOM 716 C C . ALA A 1 90 ? -0.718 -1.087 10.140 1.00 92.94 90 ALA A C 1
ATOM 718 O O . ALA A 1 90 ? -0.317 -0.763 9.025 1.00 92.94 90 ALA A O 1
ATOM 719 N N . LEU A 1 91 ? -2.017 -1.100 10.463 1.00 93.50 91 LEU A N 1
ATOM 720 C CA . LEU A 1 91 ? -3.056 -0.658 9.531 1.00 93.50 91 LEU A CA 1
ATOM 721 C C . LEU A 1 91 ? -2.861 0.816 9.155 1.00 93.50 91 LEU A C 1
ATOM 723 O O . LEU A 1 91 ? -2.832 1.154 7.977 1.00 93.50 91 LEU A O 1
ATOM 727 N N . ASN A 1 92 ? -2.653 1.687 10.142 1.00 94.31 92 ASN A N 1
ATOM 728 C CA . ASN A 1 92 ? -2.457 3.115 9.917 1.00 94.31 92 ASN A CA 1
ATOM 729 C C . ASN A 1 92 ? -1.212 3.414 9.060 1.00 94.31 92 ASN A C 1
ATOM 731 O O . ASN A 1 92 ? -1.240 4.303 8.212 1.00 94.31 92 ASN A O 1
ATOM 735 N N . GLU A 1 93 ? -0.114 2.679 9.239 1.00 94.25 93 GLU A N 1
ATOM 736 C CA . GLU A 1 93 ? 1.073 2.814 8.384 1.00 94.25 93 GLU A CA 1
ATOM 737 C C . GLU A 1 93 ? 0.806 2.403 6.933 1.00 94.25 93 GLU A C 1
ATOM 739 O O . GLU A 1 93 ? 1.301 3.062 6.017 1.00 94.25 93 GLU A O 1
ATOM 744 N N . ILE A 1 94 ? 0.014 1.348 6.722 1.00 93.50 94 ILE A N 1
ATOM 745 C CA . ILE A 1 94 ? -0.389 0.903 5.383 1.00 93.50 94 ILE A CA 1
ATOM 746 C C . ILE A 1 94 ? -1.260 1.972 4.714 1.00 93.50 94 ILE A C 1
ATOM 748 O O . ILE A 1 94 ? -0.986 2.357 3.578 1.00 93.50 94 ILE A O 1
ATOM 752 N N . LEU A 1 95 ? -2.262 2.497 5.428 1.00 92.00 95 LEU A N 1
ATOM 753 C CA . LEU A 1 95 ? -3.183 3.519 4.912 1.00 92.00 95 LEU A CA 1
ATOM 754 C C . LEU A 1 95 ? -2.482 4.847 4.585 1.00 92.00 95 LEU A C 1
ATOM 756 O O . LEU A 1 95 ? -2.873 5.531 3.648 1.00 92.00 95 LEU A O 1
ATOM 760 N N . ASN A 1 96 ? -1.419 5.200 5.314 1.00 92.25 96 ASN A N 1
ATOM 761 C CA . ASN A 1 96 ? -0.615 6.400 5.050 1.00 92.25 96 ASN A CA 1
ATOM 762 C C . ASN A 1 96 ? 0.560 6.157 4.086 1.00 92.25 96 ASN A C 1
ATOM 764 O O . ASN A 1 96 ? 1.507 6.943 4.079 1.00 92.25 96 ASN A O 1
ATOM 768 N N . ALA A 1 97 ? 0.552 5.053 3.331 1.00 89.75 97 ALA A N 1
ATOM 769 C CA . ALA A 1 97 ? 1.601 4.703 2.370 1.00 89.75 97 ALA A CA 1
ATOM 770 C C . ALA A 1 97 ? 3.029 4.616 2.951 1.00 89.75 97 ALA A C 1
ATOM 772 O O . ALA A 1 97 ? 4.015 4.668 2.220 1.00 89.75 97 ALA A O 1
ATOM 773 N N . LYS A 1 98 ? 3.162 4.454 4.274 1.00 90.56 98 LYS A N 1
ATOM 774 C CA . LYS A 1 98 ? 4.461 4.272 4.941 1.00 90.56 98 LYS A CA 1
ATOM 775 C C . LYS A 1 98 ? 4.934 2.828 4.867 1.00 90.56 98 LYS A C 1
ATOM 777 O O . LYS A 1 98 ? 6.135 2.568 4.882 1.00 90.56 98 LYS A O 1
ATOM 782 N N . ARG A 1 99 ? 3.988 1.889 4.816 1.00 92.38 99 ARG A N 1
ATOM 783 C CA . ARG A 1 99 ? 4.247 0.454 4.740 1.00 92.38 99 ARG A CA 1
ATOM 784 C C . ARG A 1 99 ? 3.629 -0.122 3.463 1.00 92.38 99 ARG A C 1
ATOM 786 O O . ARG A 1 99 ? 2.459 0.156 3.199 1.00 92.38 99 ARG A O 1
ATOM 793 N N . PRO A 1 100 ? 4.368 -0.951 2.704 1.00 92.50 100 PRO A N 1
ATOM 794 C CA . PRO A 1 100 ? 3.818 -1.607 1.528 1.00 92.50 100 PRO A CA 1
ATOM 795 C C . PRO A 1 100 ? 2.750 -2.634 1.915 1.00 92.50 100 PRO A C 1
ATOM 797 O O . PRO A 1 100 ? 2.823 -3.275 2.969 1.00 92.50 100 PRO A O 1
ATOM 800 N N . VAL A 1 101 ? 1.783 -2.831 1.024 1.00 92.88 101 VAL A N 1
ATOM 801 C CA . VAL A 1 101 ? 0.797 -3.907 1.133 1.00 92.88 101 VAL A CA 1
ATOM 802 C C . VAL A 1 101 ? 1.470 -5.233 0.776 1.00 92.88 101 VAL A C 1
ATOM 804 O O . VAL A 1 101 ? 1.964 -5.422 -0.333 1.00 92.88 101 VAL A O 1
ATOM 807 N N . THR A 1 102 ? 1.482 -6.152 1.737 1.00 93.19 102 THR A N 1
ATOM 808 C CA . THR A 1 102 ? 1.939 -7.543 1.571 1.00 93.19 102 THR A CA 1
ATOM 809 C C . THR A 1 102 ? 0.783 -8.455 1.168 1.00 93.19 102 THR A C 1
ATOM 811 O O . THR A 1 102 ? -0.387 -8.101 1.335 1.00 93.19 102 THR A O 1
ATOM 814 N N . GLU A 1 103 ? 1.096 -9.667 0.719 1.00 94.44 103 GLU A N 1
ATOM 815 C CA . GLU A 1 103 ? 0.119 -10.695 0.344 1.00 94.44 103 GLU A CA 1
ATOM 816 C C . GLU A 1 103 ? -0.812 -11.023 1.515 1.00 94.44 103 GLU A C 1
AT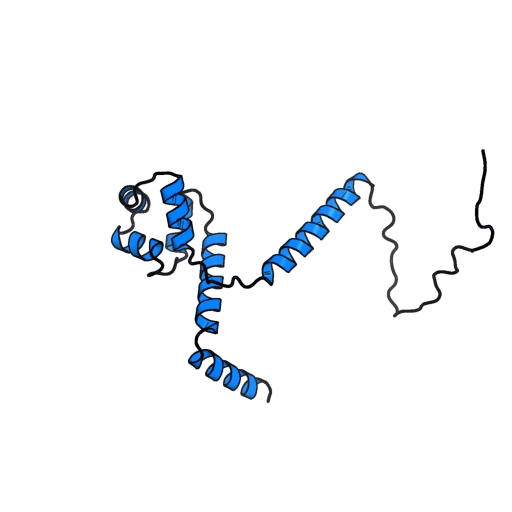OM 818 O O . GLU A 1 103 ? -2.029 -11.070 1.356 1.00 94.44 103 GLU A O 1
ATOM 823 N N . LYS A 1 104 ? -0.248 -11.157 2.723 1.00 93.69 104 LYS A N 1
ATOM 824 C CA . LYS A 1 104 ? -1.014 -11.431 3.948 1.00 93.69 104 LYS A CA 1
ATOM 825 C C . LYS A 1 104 ? -2.037 -10.333 4.218 1.00 93.69 104 LYS A C 1
ATOM 827 O O . LYS A 1 104 ? -3.202 -10.615 4.465 1.00 93.69 104 LYS A O 1
ATOM 832 N N . THR A 1 105 ? -1.602 -9.077 4.152 1.00 93.62 105 THR A N 1
ATOM 833 C CA . THR A 1 105 ? -2.485 -7.929 4.387 1.00 93.62 105 THR A CA 1
ATOM 834 C C . THR A 1 105 ? -3.536 -7.783 3.291 1.00 93.62 105 THR A C 1
ATOM 836 O O . THR A 1 105 ? -4.676 -7.474 3.608 1.00 93.62 105 THR A O 1
ATOM 839 N N . ALA A 1 106 ? -3.190 -8.060 2.030 1.00 93.94 106 ALA A N 1
ATOM 840 C CA . ALA A 1 106 ? -4.131 -8.002 0.914 1.00 93.94 106 ALA A CA 1
ATOM 841 C C . ALA A 1 106 ? -5.261 -9.034 1.069 1.00 93.94 106 ALA A C 1
ATOM 843 O O . ALA A 1 106 ? -6.428 -8.678 0.942 1.00 93.94 106 ALA A O 1
ATOM 844 N N . LEU A 1 107 ? -4.931 -10.275 1.441 1.00 94.50 107 LEU A N 1
ATOM 845 C CA . LEU A 1 107 ? -5.928 -11.316 1.717 1.00 94.50 107 LEU A CA 1
ATOM 846 C C . LEU A 1 107 ? -6.812 -10.981 2.928 1.00 94.50 107 LEU A C 1
ATOM 848 O O . LEU A 1 107 ? -8.005 -11.274 2.925 1.00 94.50 107 LEU A O 1
ATOM 852 N N . LEU A 1 108 ? -6.256 -10.331 3.955 1.00 93.62 108 LEU A N 1
ATOM 853 C CA . LEU A 1 108 ? -7.055 -9.845 5.082 1.00 93.62 108 LEU A CA 1
ATOM 854 C C . LEU A 1 108 ? -8.039 -8.747 4.652 1.00 93.62 108 LEU A C 1
ATOM 856 O O . LEU A 1 108 ? -9.177 -8.741 5.117 1.00 93.62 108 LEU A O 1
ATOM 860 N N . PHE A 1 109 ? -7.635 -7.837 3.759 1.00 92.31 109 PHE A N 1
ATOM 861 C CA . PHE A 1 109 ? -8.541 -6.822 3.211 1.00 92.31 109 PHE A CA 1
ATOM 862 C C . PHE A 1 109 ? -9.629 -7.441 2.335 1.00 92.31 109 PHE A C 1
ATOM 864 O O . PHE A 1 109 ? -10.773 -6.990 2.380 1.00 92.31 109 PHE A O 1
ATOM 871 N N . GLU A 1 110 ? -9.308 -8.500 1.597 1.00 93.69 110 GLU A N 1
ATOM 872 C CA . GLU A 1 110 ? -10.296 -9.264 0.840 1.00 93.69 110 GLU A CA 1
ATOM 873 C C . GLU A 1 110 ? -11.337 -9.903 1.757 1.00 93.69 110 GLU A C 1
ATOM 875 O O . GLU A 1 110 ? -12.533 -9.735 1.535 1.00 93.69 110 GLU A O 1
ATOM 880 N N . ALA A 1 111 ? -10.906 -10.535 2.849 1.00 92.44 111 ALA A N 1
ATOM 881 C CA . ALA A 1 111 ? -11.821 -11.118 3.824 1.00 92.44 111 ALA A CA 1
ATOM 882 C C . ALA A 1 111 ? -12.662 -10.064 4.573 1.00 92.44 111 ALA A C 1
ATOM 884 O O . ALA A 1 111 ? -13.835 -10.300 4.856 1.00 92.44 111 ALA A O 1
ATOM 885 N N . ALA A 1 112 ? -12.082 -8.904 4.903 1.00 91.25 112 ALA A N 1
ATOM 886 C CA . ALA A 1 112 ? -12.746 -7.888 5.722 1.00 91.25 112 ALA A CA 1
ATOM 887 C C . ALA A 1 112 ? -13.650 -6.932 4.924 1.00 91.25 112 ALA A C 1
ATOM 889 O O . ALA A 1 112 ? -14.709 -6.536 5.412 1.00 91.25 112 ALA A O 1
ATOM 890 N N . LEU A 1 113 ? -13.232 -6.536 3.719 1.00 87.88 113 LEU A N 1
ATOM 891 C CA . LEU A 1 113 ? -13.914 -5.538 2.886 1.00 87.88 113 LEU A CA 1
ATOM 892 C C . LEU A 1 113 ? -14.516 -6.141 1.605 1.00 87.88 113 LEU A C 1
ATOM 894 O O . LEU A 1 113 ? -15.309 -5.474 0.936 1.00 87.88 113 LEU A O 1
ATOM 898 N N . GLY A 1 114 ? -14.161 -7.376 1.238 1.00 89.38 114 GLY A N 1
ATOM 899 C CA . GLY A 1 114 ? -14.537 -7.966 -0.052 1.00 89.38 114 GLY A CA 1
ATOM 900 C C . GLY A 1 114 ? -13.784 -7.356 -1.238 1.00 89.38 114 GLY A C 1
ATOM 901 O O . GLY A 1 114 ? -14.237 -7.465 -2.376 1.00 89.38 114 GLY A O 1
ATOM 902 N N . VAL A 1 115 ? -12.668 -6.664 -0.988 1.00 88.31 115 VAL A N 1
ATOM 903 C CA . VAL A 1 115 ? -11.834 -6.053 -2.032 1.00 88.31 115 VAL A CA 1
ATOM 904 C C . VAL A 1 115 ? -10.805 -7.074 -2.498 1.00 88.31 115 VAL A C 1
ATOM 906 O O . VAL A 1 115 ? -9.994 -7.532 -1.704 1.00 88.31 115 VAL A O 1
ATOM 909 N N . ASN A 1 116 ? -10.818 -7.416 -3.784 1.00 90.12 116 ASN A N 1
ATOM 910 C CA . ASN A 1 116 ? -9.931 -8.443 -4.329 1.00 90.12 116 ASN A CA 1
ATOM 911 C C . ASN A 1 116 ? -8.440 -8.115 -4.084 1.00 90.12 116 ASN A C 1
ATOM 913 O O . ASN A 1 116 ? -7.999 -6.985 -4.327 1.00 90.12 116 ASN A O 1
ATOM 917 N N . ALA A 1 117 ? -7.662 -9.104 -3.635 1.00 92.19 117 ALA A N 1
ATOM 918 C CA . ALA A 1 117 ? -6.247 -8.931 -3.320 1.00 92.19 117 ALA A CA 1
ATOM 919 C C . ALA A 1 117 ? -5.348 -8.732 -4.557 1.00 92.19 117 ALA A C 1
ATOM 921 O O . ALA A 1 117 ? -4.352 -8.006 -4.479 1.00 92.19 117 ALA A O 1
ATOM 922 N N . GLU A 1 118 ? -5.670 -9.330 -5.710 1.00 91.62 118 GLU A N 1
ATOM 923 C CA . GLU A 1 118 ? -4.799 -9.283 -6.895 1.00 91.62 118 GLU A CA 1
ATOM 924 C C . GLU A 1 118 ? -4.608 -7.859 -7.450 1.00 91.62 118 GLU A C 1
ATOM 926 O O . GLU A 1 118 ? -3.458 -7.460 -7.679 1.00 91.62 118 GLU A O 1
ATOM 931 N N . PRO A 1 119 ? -5.666 -7.039 -7.640 1.00 90.25 119 PRO A N 1
ATOM 932 C CA . PRO A 1 119 ? -5.507 -5.651 -8.064 1.00 90.25 119 PRO A CA 1
ATOM 933 C C . PRO A 1 119 ? -4.668 -4.818 -7.093 1.00 90.25 119 PRO A C 1
ATOM 935 O O . PRO A 1 119 ? -3.859 -4.004 -7.543 1.00 90.25 119 PRO A O 1
ATOM 938 N N . LEU A 1 120 ? -4.826 -5.034 -5.781 1.00 90.62 120 LEU A N 1
ATOM 939 C CA . LEU A 1 120 ? -4.078 -4.313 -4.748 1.00 90.62 120 LEU A CA 1
ATOM 940 C C . LEU A 1 120 ? -2.579 -4.620 -4.835 1.00 90.62 120 LEU A C 1
ATOM 942 O O . LEU A 1 120 ? -1.753 -3.705 -4.824 1.00 90.62 120 LEU A O 1
ATOM 946 N N . LEU A 1 121 ? -2.221 -5.895 -5.000 1.00 92.75 121 LEU A N 1
ATOM 947 C CA . LEU A 1 121 ? -0.829 -6.313 -5.172 1.00 92.75 121 LEU A CA 1
ATOM 948 C C . LEU A 1 121 ? -0.247 -5.818 -6.501 1.00 92.75 121 LEU A C 1
ATOM 950 O O . LEU A 1 121 ? 0.869 -5.296 -6.526 1.00 92.75 121 LEU A O 1
ATOM 954 N N . LYS A 1 122 ? -1.011 -5.886 -7.602 1.00 91.31 122 LYS A N 1
ATOM 955 C CA . LYS A 1 122 ? -0.585 -5.329 -8.899 1.00 91.31 122 LYS A CA 1
ATOM 956 C C . LYS A 1 122 ? -0.317 -3.827 -8.790 1.00 91.31 122 LYS A C 1
ATOM 958 O O . LYS A 1 122 ? 0.621 -3.328 -9.416 1.00 91.31 122 LYS A O 1
ATOM 963 N N . LEU A 1 123 ? -1.103 -3.105 -7.993 1.00 90.12 123 LEU A N 1
ATOM 964 C CA . LEU A 1 123 ? -0.888 -1.686 -7.739 1.00 90.12 123 LEU A CA 1
ATOM 965 C C . LEU A 1 123 ? 0.379 -1.437 -6.915 1.00 90.12 123 LEU A C 1
ATOM 967 O O . LEU A 1 123 ? 1.190 -0.607 -7.322 1.00 90.12 123 LEU A O 1
ATOM 971 N N . GLN A 1 124 ? 0.611 -2.202 -5.842 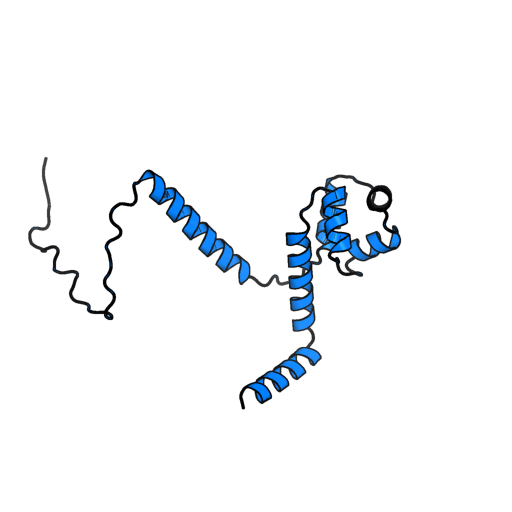1.00 92.31 124 GLN A N 1
ATOM 972 C CA . GLN A 1 124 ? 1.860 -2.122 -5.074 1.00 92.31 124 GLN A CA 1
ATOM 973 C C . GLN A 1 124 ? 3.085 -2.360 -5.965 1.00 92.31 124 GLN A C 1
ATOM 975 O O . GLN A 1 124 ? 4.065 -1.621 -5.897 1.00 92.31 124 GLN A O 1
ATOM 980 N N . MET A 1 125 ? 3.030 -3.367 -6.840 1.00 91.88 125 MET A N 1
ATOM 981 C CA . MET A 1 125 ? 4.116 -3.660 -7.776 1.00 91.88 125 MET A CA 1
ATOM 982 C C . MET A 1 125 ? 4.370 -2.489 -8.728 1.00 91.88 125 MET A C 1
ATOM 984 O O . MET A 1 125 ? 5.518 -2.095 -8.932 1.00 91.88 125 MET A O 1
ATOM 988 N N . LYS A 1 126 ? 3.307 -1.912 -9.299 1.00 89.25 126 LYS A N 1
ATOM 989 C CA . LYS A 1 126 ? 3.416 -0.743 -10.182 1.00 89.25 126 LYS A CA 1
ATOM 990 C C . LYS A 1 126 ? 4.016 0.460 -9.458 1.00 89.25 126 LYS A C 1
ATOM 992 O O . LYS A 1 126 ? 4.914 1.085 -10.020 1.00 89.25 126 LYS A O 1
ATOM 997 N N . TYR A 1 127 ? 3.561 0.736 -8.237 1.00 90.38 127 TYR A N 1
ATOM 998 C CA . TYR A 1 127 ? 4.095 1.787 -7.374 1.00 90.38 127 TYR A CA 1
ATOM 999 C C . TYR A 1 127 ? 5.600 1.591 -7.153 1.00 90.38 127 TYR A C 1
ATOM 1001 O O . TYR A 1 127 ? 6.398 2.443 -7.534 1.00 90.38 127 TYR A O 1
ATOM 1009 N N . ASN A 1 128 ? 6.006 0.408 -6.679 1.00 90.88 128 ASN A N 1
ATOM 1010 C CA . ASN A 1 128 ? 7.408 0.090 -6.402 1.00 90.88 128 ASN A CA 1
ATOM 1011 C C . ASN A 1 128 ? 8.297 0.259 -7.644 1.00 90.88 128 ASN A C 1
ATOM 1013 O O . ASN A 1 128 ? 9.401 0.796 -7.550 1.00 90.88 128 ASN A O 1
ATOM 1017 N N . ILE A 1 129 ? 7.827 -0.176 -8.819 1.00 89.81 129 ILE A N 1
ATOM 1018 C CA . ILE A 1 129 ? 8.562 -0.024 -10.082 1.00 89.81 129 ILE A CA 1
ATOM 1019 C C . ILE A 1 129 ? 8.727 1.455 -10.447 1.00 89.81 129 ILE A C 1
ATOM 1021 O O . ILE A 1 129 ? 9.800 1.838 -10.907 1.00 89.81 129 ILE A O 1
ATOM 1025 N N . GLN A 1 130 ? 7.687 2.275 -10.284 1.00 88.25 130 GLN A N 1
ATOM 1026 C CA . GLN A 1 130 ? 7.746 3.705 -10.602 1.00 88.25 130 GLN A CA 1
ATOM 1027 C C . GLN A 1 130 ? 8.701 4.439 -9.662 1.00 88.25 130 GLN A C 1
ATOM 1029 O O . GLN A 1 130 ? 9.652 5.048 -10.142 1.00 88.25 130 GLN A O 1
ATOM 1034 N N . THR A 1 131 ? 8.553 4.257 -8.350 1.00 88.38 131 THR A N 1
ATOM 1035 C CA . THR A 1 131 ? 9.448 4.857 -7.351 1.00 88.38 131 THR A CA 1
ATOM 1036 C C . THR A 1 131 ? 10.904 4.430 -7.559 1.00 88.38 131 THR A C 1
ATOM 1038 O O . THR A 1 131 ? 11.819 5.242 -7.474 1.00 88.38 131 THR A O 1
ATOM 1041 N N . THR A 1 132 ? 11.145 3.165 -7.920 1.00 88.56 132 THR A N 1
ATOM 1042 C CA . THR A 1 132 ? 12.507 2.676 -8.209 1.00 88.56 132 THR A CA 1
ATOM 1043 C C . THR A 1 132 ? 13.089 3.289 -9.489 1.00 88.56 132 THR A C 1
ATOM 1045 O O . THR A 1 132 ? 14.298 3.487 -9.588 1.00 88.56 132 THR A O 1
ATOM 1048 N N . LYS A 1 133 ? 12.253 3.591 -10.491 1.00 86.88 133 LYS A N 1
ATOM 1049 C CA . LYS A 1 133 ? 12.688 4.251 -11.733 1.00 86.88 133 LYS A CA 1
ATOM 1050 C C . LYS A 1 133 ? 13.014 5.729 -11.530 1.00 86.88 133 LYS A C 1
ATOM 1052 O O . LYS A 1 133 ? 13.825 6.262 -12.283 1.00 86.88 133 LYS A O 1
ATOM 1057 N N . GLU A 1 134 ? 12.394 6.376 -10.549 1.00 85.12 134 GLU A N 1
ATOM 1058 C CA . GLU A 1 134 ? 12.686 7.764 -10.178 1.00 85.12 134 GLU A CA 1
ATOM 1059 C C . GLU A 1 134 ? 14.054 7.901 -9.487 1.00 85.12 134 GLU A C 1
ATOM 1061 O O . GLU A 1 134 ? 14.697 8.948 -9.594 1.00 85.12 134 GLU A O 1
ATOM 1066 N N . ASP A 1 135 ? 14.560 6.839 -8.846 1.00 89.19 135 ASP A N 1
ATOM 1067 C CA . ASP A 1 135 ? 15.894 6.846 -8.242 1.00 89.19 135 ASP A CA 1
ATOM 1068 C C . ASP A 1 135 ? 17.010 6.895 -9.306 1.00 89.19 135 ASP A C 1
ATOM 1070 O O . ASP A 1 135 ? 17.400 5.905 -9.939 1.00 89.19 135 ASP A O 1
ATOM 1074 N N . SER A 1 136 ? 17.585 8.088 -9.460 1.00 85.38 136 SER A N 1
ATOM 1075 C CA . SER A 1 136 ? 18.678 8.362 -10.396 1.00 85.38 136 SER A CA 1
ATOM 1076 C C . SER A 1 136 ? 19.946 7.531 -10.143 1.00 85.38 136 SER A C 1
ATOM 1078 O O . SER A 1 136 ? 20.668 7.215 -11.094 1.00 85.38 136 SER A O 1
ATOM 1080 N N . SER A 1 137 ? 20.235 7.152 -8.892 1.00 89.00 137 SER A N 1
ATOM 1081 C CA . SER A 1 137 ? 21.408 6.338 -8.544 1.00 89.00 137 SER A CA 1
ATOM 1082 C C . SER A 1 137 ? 21.233 4.910 -9.047 1.00 89.00 137 SER A C 1
ATOM 1084 O O . SER A 1 137 ? 22.109 4.348 -9.719 1.00 89.00 137 SER A O 1
ATOM 1086 N N . PHE A 1 138 ? 20.053 4.343 -8.796 1.00 89.56 138 PHE A N 1
ATOM 1087 C CA . PHE A 1 138 ? 19.697 3.015 -9.268 1.00 89.56 138 PHE A CA 1
ATOM 1088 C C . PHE A 1 138 ? 19.662 2.946 -10.799 1.00 89.56 138 PHE A C 1
ATOM 1090 O O . PHE A 1 138 ? 20.222 2.022 -11.395 1.00 89.56 138 PHE A O 1
ATOM 1097 N N . MET A 1 139 ? 19.114 3.969 -11.460 1.00 89.06 139 MET A N 1
ATOM 1098 C CA . MET A 1 139 ? 19.066 4.029 -12.923 1.00 89.06 139 MET A CA 1
ATOM 1099 C C . MET A 1 139 ? 20.457 4.083 -13.573 1.00 89.06 139 MET A C 1
ATOM 1101 O O . MET A 1 139 ? 20.681 3.429 -14.597 1.00 89.06 139 MET A O 1
ATOM 1105 N N . LYS A 1 140 ? 21.429 4.776 -12.962 1.00 90.00 140 LYS A N 1
ATOM 1106 C CA . LYS A 1 140 ? 22.834 4.753 -13.417 1.00 90.00 140 LYS A CA 1
ATOM 1107 C C . LYS A 1 140 ? 23.440 3.352 -13.316 1.00 90.00 140 LYS A C 1
ATOM 1109 O O . LYS A 1 140 ? 24.097 2.894 -14.253 1.00 90.00 140 LYS A O 1
ATOM 1114 N N . ARG A 1 141 ? 23.194 2.644 -12.208 1.00 91.44 141 ARG A N 1
ATOM 1115 C CA . ARG A 1 141 ? 23.642 1.250 -12.033 1.00 91.44 141 ARG A CA 1
ATOM 1116 C C . ARG A 1 141 ? 23.015 0.336 -13.082 1.00 91.44 141 ARG A C 1
ATOM 1118 O O . ARG A 1 141 ? 23.728 -0.450 -13.701 1.00 91.44 141 ARG A O 1
ATOM 1125 N N . LEU A 1 142 ? 21.717 0.488 -13.344 1.00 90.31 142 LEU A N 1
ATOM 1126 C CA . LEU A 1 142 ? 21.003 -0.289 -14.356 1.00 90.31 142 LEU A CA 1
ATOM 1127 C C . LEU A 1 142 ? 21.570 -0.066 -15.768 1.00 90.31 142 LEU A C 1
ATOM 1129 O O . LEU A 1 142 ? 21.728 -1.022 -16.526 1.00 90.31 142 LEU A O 1
ATOM 1133 N N . ALA A 1 143 ? 21.929 1.174 -16.118 1.00 89.75 143 ALA A N 1
ATOM 1134 C CA . ALA A 1 143 ? 22.581 1.483 -17.391 1.00 89.75 143 ALA A CA 1
ATOM 1135 C C . ALA A 1 143 ? 23.945 0.784 -17.534 1.00 89.75 143 ALA A C 1
ATOM 1137 O O . ALA A 1 143 ? 24.273 0.280 -18.608 1.00 89.75 143 ALA A O 1
ATOM 1138 N N . ASN A 1 144 ? 24.718 0.695 -16.447 1.00 91.56 144 ASN A N 1
ATOM 1139 C CA . ASN A 1 144 ? 25.986 -0.033 -16.449 1.00 91.56 144 ASN A CA 1
ATOM 1140 C C . ASN A 1 144 ? 25.795 -1.539 -16.661 1.00 91.56 144 ASN A C 1
ATOM 1142 O O . ASN A 1 144 ? 26.505 -2.121 -17.475 1.00 91.56 144 ASN A O 1
ATOM 1146 N N . VAL A 1 145 ? 24.812 -2.151 -15.993 1.00 92.62 145 VAL A N 1
ATOM 1147 C CA . VAL A 1 145 ? 24.490 -3.579 -16.169 1.00 92.62 145 VAL A CA 1
ATOM 1148 C C . VAL A 1 145 ? 24.095 -3.883 -17.616 1.00 92.62 145 VAL A C 1
ATOM 1150 O O . VAL A 1 145 ? 24.599 -4.839 -18.197 1.00 92.62 145 VAL A O 1
ATOM 1153 N N . ARG A 1 146 ? 23.254 -3.039 -18.232 1.00 91.31 146 ARG A N 1
ATOM 1154 C CA . ARG A 1 146 ? 22.850 -3.196 -19.642 1.00 91.31 146 ARG A CA 1
ATOM 1155 C C . ARG A 1 146 ? 24.032 -3.154 -20.607 1.00 91.31 146 ARG A C 1
ATOM 1157 O O . ARG A 1 146 ? 24.029 -3.886 -21.585 1.00 91.31 146 ARG A O 1
ATOM 1164 N N . ARG A 1 147 ? 25.033 -2.313 -20.328 1.00 89.62 147 ARG A N 1
ATOM 1165 C CA . ARG A 1 147 ? 26.250 -2.223 -21.144 1.00 89.62 147 ARG A CA 1
ATOM 1166 C C . ARG A 1 147 ? 27.078 -3.505 -21.077 1.00 89.62 147 ARG A C 1
ATOM 1168 O O . ARG A 1 147 ? 27.601 -3.921 -22.096 1.00 89.62 147 ARG A O 1
ATOM 1175 N N . ILE A 1 148 ? 27.184 -4.110 -19.892 1.00 90.81 148 ILE A N 1
ATOM 1176 C CA . ILE A 1 148 ? 27.929 -5.362 -19.691 1.00 90.81 148 ILE A CA 1
ATOM 1177 C C . ILE A 1 148 ? 27.212 -6.529 -20.370 1.00 90.81 148 ILE A C 1
ATOM 1179 O O . ILE A 1 148 ? 27.854 -7.321 -21.037 1.00 90.81 148 ILE A O 1
ATOM 1183 N N . ALA A 1 149 ? 25.889 -6.621 -20.227 1.00 84.31 149 ALA A N 1
ATOM 1184 C CA . ALA A 1 149 ? 25.105 -7.718 -20.796 1.00 84.31 149 ALA A CA 1
ATOM 1185 C C . ALA A 1 149 ? 24.998 -7.692 -22.334 1.00 84.31 149 ALA A C 1
ATOM 1187 O O . ALA A 1 149 ? 24.524 -8.658 -22.922 1.00 84.31 149 ALA A O 1
ATOM 1188 N N . ALA A 1 150 ? 25.362 -6.575 -22.970 1.00 78.31 150 ALA A N 1
ATOM 1189 C CA . ALA A 1 150 ? 25.364 -6.417 -24.423 1.00 78.31 150 ALA A CA 1
ATOM 1190 C C . ALA A 1 150 ? 26.710 -6.790 -25.081 1.00 78.31 150 ALA A C 1
ATOM 1192 O O . ALA A 1 150 ? 26.810 -6.711 -26.305 1.00 78.31 150 ALA A O 1
ATOM 1193 N N . LEU A 1 151 ? 27.725 -7.138 -24.280 1.00 56.91 151 LEU A N 1
ATOM 1194 C CA . LEU A 1 151 ? 29.019 -7.678 -24.713 1.00 56.91 151 LEU A CA 1
ATOM 1195 C C . LEU A 1 151 ? 28.971 -9.208 -24.719 1.00 56.91 151 LEU A C 1
ATOM 1197 O O . LEU A 1 151 ? 29.590 -9.789 -25.634 1.00 56.91 151 LEU A O 1
#

Sequence (151 aa):
MTHLIRKGMTPCDYICGKQGGVRWSFITDIPEDKVLTLHSKFINMEINKKKENLTPAFPTHPGEILKDEIEYRGISQRDLAEKMGIAYSALNEILNAKRPVTEKTALLFEAALGVNAEPLLKLQMKYNIQTTKEDSSFMKRLANVRRIAAL

Foldseek 3Di:
DDDDDPPDDDPCPPPPDDDDDDDDPPPPDPDPVCVVVVVVVVVVVVVVVVVVPDDDPDQDALLCVVVVLCVVVVHDLVVLCVQLVHDSVVNVCSNVVNDHDDLSNLVSCCVRVVDHSPVNVVSSVSSVVVVCCPPPVNVVVVVVVVVVVVD